Protein AF-A0A7Y4LY03-F1 (afdb_monomer_lite)

Foldseek 3Di:
DPDPQAAFLLVLVVVVFQKKKWADPDPVQRDIDIDGSVVDDRHDGQVVCQQVDADPRPRDGGIDIGGPPVPVDPPDDDD

pLDDT: mean 75.21, std 13.78, range [34.72, 86.62]

Sequence (79 aa):
MPETEKITFAELRERGASRVIVYCHDYTCSHSVTMEASRWPDHLRLSDIEGQFTCTACGKRGADVRPDFGSIKRRALQA

Secondary structure (DSSP, 8-state):
-----PPBHHHHHHTT--EEEEEES-TTT--EEEEEGGGS-TT-BHHHHHTT-B-TTT--B-EEEEE--TTS-------

Organism: NCBI:txid2721161

Radius of gyration: 13.48 Å; chains: 1; bounding box: 36×30×31 Å

Structure (mmCIF, N/CA/C/O backbone):
data_AF-A0A7Y4LY03-F1
#
_entry.id   AF-A0A7Y4LY03-F1
#
loop_
_atom_site.group_PDB
_atom_site.id
_atom_site.type_symbol
_atom_site.label_atom_id
_atom_site.label_alt_id
_atom_site.label_comp_id
_atom_site.label_asym_id
_atom_site.label_entity_id
_atom_site.label_seq_id
_atom_site.pdbx_PDB_ins_code
_atom_site.Cartn_x
_atom_site.Cartn_y
_atom_site.Cartn_z
_atom_site.occupancy
_atom_site.B_iso_or_equiv
_atom_site.auth_seq_id
_atom_site.auth_comp_id
_atom_site.auth_asym_id
_atom_site.auth_atom_id
_atom_site.pdbx_PDB_model_num
ATOM 1 N N . MET A 1 1 ? -7.024 18.568 -13.059 1.00 45.22 1 MET A N 1
ATOM 2 C CA . MET A 1 1 ? -5.831 18.299 -12.229 1.00 45.22 1 MET A CA 1
ATOM 3 C C . MET A 1 1 ? -5.406 16.899 -12.610 1.00 45.22 1 MET A C 1
ATOM 5 O O . MET A 1 1 ? -6.272 16.045 -12.479 1.00 45.22 1 MET A O 1
ATOM 9 N N . PRO A 1 2 ? -4.224 16.653 -13.198 1.00 45.84 2 PRO A N 1
ATOM 10 C CA . PRO A 1 2 ? -3.874 15.292 -13.563 1.00 45.84 2 PRO A CA 1
ATOM 11 C C . PRO A 1 2 ? -3.703 14.519 -12.258 1.00 45.84 2 PRO A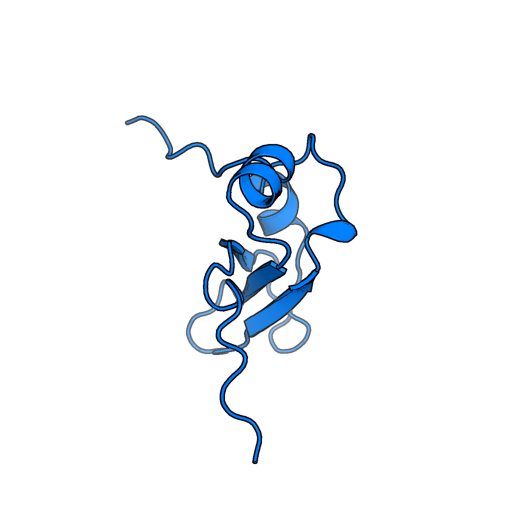 C 1
ATOM 13 O O . PRO A 1 2 ? -2.780 14.762 -11.484 1.00 45.84 2 PRO A O 1
ATOM 16 N N . GLU A 1 3 ? -4.696 13.685 -11.973 1.00 50.81 3 GLU A N 1
ATOM 17 C CA . GLU A 1 3 ? -4.558 12.483 -11.174 1.00 50.81 3 GLU A CA 1
ATOM 18 C C . GLU A 1 3 ? -3.165 11.904 -11.427 1.00 50.81 3 GLU A C 1
ATOM 20 O O . GLU A 1 3 ? -2.814 11.586 -12.559 1.00 50.81 3 GLU A O 1
ATOM 25 N N . THR A 1 4 ? -2.322 11.893 -10.394 1.00 50.62 4 THR A N 1
ATOM 26 C CA . THR A 1 4 ? -1.035 11.202 -10.419 1.00 50.62 4 THR A CA 1
ATOM 27 C C . THR A 1 4 ? -1.330 9.764 -10.823 1.00 50.62 4 THR A C 1
ATOM 29 O O . THR A 1 4 ? -1.753 8.977 -9.977 1.00 50.62 4 THR A O 1
ATOM 32 N N . GLU A 1 5 ? -1.185 9.440 -12.110 1.00 57.03 5 GLU A N 1
ATOM 33 C CA . GLU A 1 5 ? -1.345 8.082 -12.612 1.00 57.03 5 GLU A CA 1
ATOM 34 C C . GLU A 1 5 ? -0.363 7.224 -11.822 1.00 57.03 5 GLU A C 1
ATOM 36 O O . GLU A 1 5 ? 0.856 7.332 -11.977 1.00 57.03 5 GLU A O 1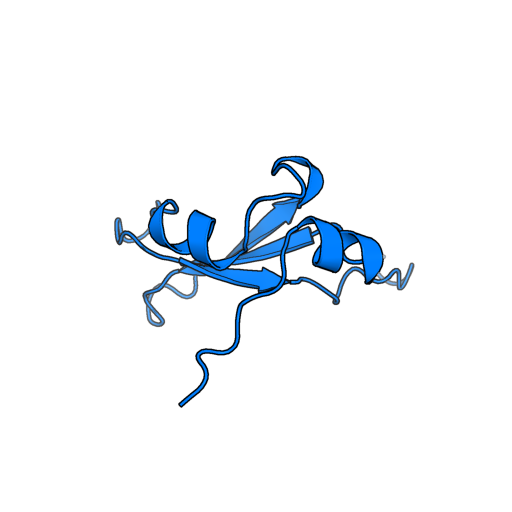
ATOM 41 N N . LYS A 1 6 ? -0.887 6.450 -10.864 1.00 66.88 6 LYS A N 1
ATOM 42 C CA . LYS A 1 6 ? -0.047 5.574 -10.060 1.00 66.88 6 LYS A CA 1
ATOM 43 C C . LYS A 1 6 ? 0.646 4.611 -11.018 1.00 66.88 6 LYS A C 1
ATOM 45 O O . LYS A 1 6 ? -0.015 3.990 -11.849 1.00 66.88 6 LYS A O 1
ATOM 50 N N . ILE A 1 7 ? 1.966 4.514 -10.873 1.00 78.00 7 ILE A N 1
ATOM 51 C CA . ILE A 1 7 ? 2.831 3.711 -11.735 1.00 78.00 7 ILE A CA 1
ATOM 52 C C . ILE A 1 7 ? 2.312 2.278 -11.878 1.00 78.00 7 ILE A C 1
ATOM 54 O O . ILE A 1 7 ? 1.711 1.705 -10.959 1.00 78.00 7 ILE A O 1
ATOM 58 N N . THR A 1 8 ? 2.558 1.697 -13.044 1.00 85.38 8 THR A N 1
ATOM 59 C CA . THR A 1 8 ? 2.280 0.278 -13.289 1.00 85.38 8 THR A CA 1
ATOM 60 C C . THR A 1 8 ? 3.221 -0.626 -12.493 1.00 85.38 8 THR A C 1
ATOM 62 O O . THR A 1 8 ? 4.290 -0.211 -12.038 1.00 85.38 8 THR A O 1
ATOM 65 N N . PHE A 1 9 ? 2.847 -1.896 -12.338 1.00 82.50 9 PHE A N 1
ATOM 66 C CA . PHE A 1 9 ? 3.758 -2.911 -11.809 1.00 82.50 9 PHE A CA 1
ATOM 67 C C . PHE A 1 9 ? 4.988 -3.122 -12.704 1.00 82.50 9 PHE A C 1
ATOM 69 O O . PHE A 1 9 ? 6.056 -3.432 -12.174 1.00 82.50 9 PHE A O 1
ATOM 76 N N . ALA A 1 10 ? 4.862 -2.895 -14.019 1.00 83.38 10 ALA A N 1
ATOM 77 C CA . ALA A 1 10 ? 5.996 -2.819 -14.938 1.00 83.38 10 ALA A CA 1
ATOM 78 C C . ALA A 1 10 ? 6.987 -1.741 -14.481 1.00 83.38 10 ALA A C 1
ATOM 80 O O . ALA A 1 10 ? 8.126 -2.048 -14.136 1.00 83.38 10 ALA A O 1
ATOM 81 N N . GLU A 1 11 ? 6.521 -0.496 -14.368 1.00 83.06 11 GLU A N 1
ATOM 82 C CA . GLU A 1 11 ? 7.349 0.643 -13.961 1.00 83.06 11 GLU A CA 1
ATOM 83 C C . GLU A 1 11 ? 7.921 0.481 -12.550 1.00 83.06 11 GLU A C 1
ATOM 85 O O . GLU A 1 11 ? 9.050 0.888 -12.280 1.00 83.06 11 GLU A O 1
ATOM 90 N N . LEU A 1 12 ? 7.161 -0.129 -11.635 1.00 81.19 12 LEU A N 1
ATOM 91 C CA . LEU A 1 12 ? 7.636 -0.476 -10.298 1.00 81.19 12 LEU A CA 1
ATOM 92 C C . LEU A 1 12 ? 8.896 -1.356 -10.377 1.00 81.19 12 LEU A C 1
ATOM 94 O O . LEU A 1 12 ? 9.901 -1.058 -9.725 1.00 81.19 12 LEU A O 1
ATOM 98 N N . ARG A 1 13 ? 8.853 -2.405 -11.209 1.00 78.75 13 ARG A N 1
ATOM 99 C CA . ARG A 1 13 ? 9.964 -3.344 -11.418 1.00 78.75 13 ARG A CA 1
ATOM 100 C C . ARG A 1 13 ? 11.111 -2.713 -12.195 1.00 78.75 13 ARG A C 1
ATOM 102 O O . ARG A 1 13 ? 12.261 -2.927 -11.821 1.00 78.75 13 ARG A O 1
ATOM 109 N N . GLU A 1 14 ? 10.820 -1.900 -13.207 1.00 81.19 14 GLU A N 1
ATOM 110 C CA . GLU A 1 14 ? 11.833 -1.127 -13.940 1.00 81.19 14 GLU A CA 1
ATOM 111 C C . GLU A 1 14 ? 12.586 -0.163 -13.016 1.00 81.19 14 GLU A C 1
ATOM 113 O O . GLU A 1 14 ? 13.796 0.017 -13.140 1.00 81.19 14 GLU A O 1
ATOM 118 N N . ARG A 1 15 ? 11.898 0.397 -12.016 1.00 77.88 15 ARG A N 1
ATOM 119 C CA . 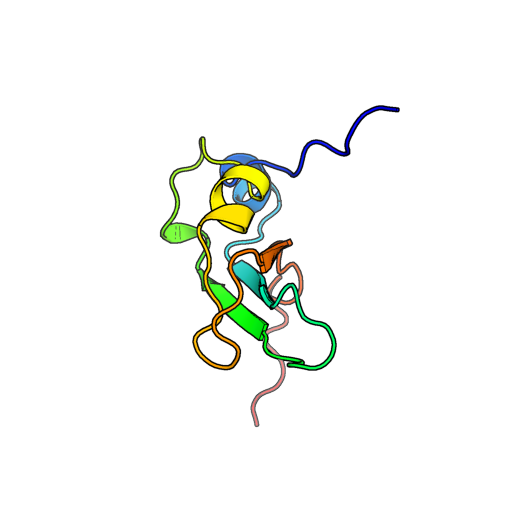ARG A 1 15 ? 12.499 1.227 -10.962 1.00 77.88 15 ARG A CA 1
ATOM 120 C C . ARG A 1 15 ? 13.216 0.421 -9.873 1.00 77.88 15 ARG A C 1
ATOM 122 O O . ARG A 1 15 ? 13.750 1.012 -8.936 1.00 77.88 15 ARG A O 1
ATOM 129 N N . GLY A 1 16 ? 13.238 -0.908 -9.973 1.00 73.56 16 GLY A N 1
ATOM 130 C CA . GLY A 1 16 ? 13.912 -1.800 -9.030 1.00 73.56 16 GLY A CA 1
ATOM 131 C C . GLY A 1 16 ? 13.139 -2.072 -7.737 1.00 73.56 16 GLY A C 1
ATOM 132 O O . GLY A 1 16 ? 13.690 -2.694 -6.828 1.00 73.56 16 GLY A O 1
ATOM 133 N N . ALA A 1 17 ? 11.877 -1.644 -7.635 1.00 75.31 17 ALA A N 1
ATOM 134 C CA . ALA A 1 17 ? 10.996 -2.027 -6.539 1.00 75.31 17 ALA A CA 1
ATOM 135 C C . ALA A 1 17 ? 10.259 -3.327 -6.897 1.00 75.31 17 ALA A C 1
ATOM 137 O O . ALA A 1 17 ? 9.540 -3.429 -7.885 1.00 75.31 17 ALA A O 1
ATOM 138 N N . SER A 1 18 ? 10.437 -4.359 -6.076 1.00 79.50 18 SER A N 1
ATOM 139 C CA . SER A 1 18 ? 9.729 -5.644 -6.228 1.00 79.50 18 SER A CA 1
ATOM 140 C C . SER A 1 18 ? 8.682 -5.860 -5.140 1.00 79.50 18 SER A C 1
ATOM 142 O O . SER A 1 18 ? 8.088 -6.933 -5.037 1.00 79.50 18 SER A O 1
ATOM 144 N N . ARG A 1 19 ? 8.463 -4.852 -4.295 1.00 83.44 19 ARG A N 1
ATOM 145 C CA . ARG A 1 19 ? 7.553 -4.910 -3.159 1.00 83.44 19 ARG A CA 1
ATOM 146 C C . ARG A 1 19 ? 6.642 -3.696 -3.176 1.00 83.44 19 ARG A C 1
ATOM 148 O O . ARG A 1 19 ? 7.015 -2.613 -3.625 1.00 83.44 19 ARG A O 1
ATOM 155 N N . VAL A 1 20 ? 5.437 -3.906 -2.682 1.00 85.25 20 VAL A N 1
ATOM 156 C CA . VAL A 1 20 ? 4.452 -2.864 -2.429 1.00 85.25 20 VAL A CA 1
ATOM 157 C C . VAL A 1 20 ? 4.051 -2.943 -0.971 1.00 85.25 20 VAL A C 1
ATOM 159 O O . VAL A 1 20 ? 3.974 -4.028 -0.393 1.00 85.25 20 VAL A O 1
ATOM 162 N N . ILE A 1 21 ? 3.810 -1.795 -0.367 1.00 86.62 21 ILE A N 1
ATOM 163 C CA . ILE A 1 21 ? 3.224 -1.700 0.959 1.00 86.62 21 ILE A CA 1
ATOM 164 C C . ILE A 1 21 ? 1.775 -1.253 0.807 1.00 86.62 21 ILE A C 1
ATOM 166 O O . ILE A 1 21 ? 1.466 -0.298 0.098 1.00 86.62 21 ILE A O 1
ATOM 170 N N . VAL A 1 22 ? 0.881 -2.005 1.430 1.00 86.31 22 VAL A N 1
ATOM 171 C CA . VAL A 1 22 ? -0.563 -1.826 1.362 1.00 86.31 22 VAL A CA 1
ATOM 172 C C . VAL A 1 22 ? -1.008 -1.300 2.714 1.00 86.31 22 VAL A C 1
ATOM 174 O O . VAL A 1 22 ? -0.911 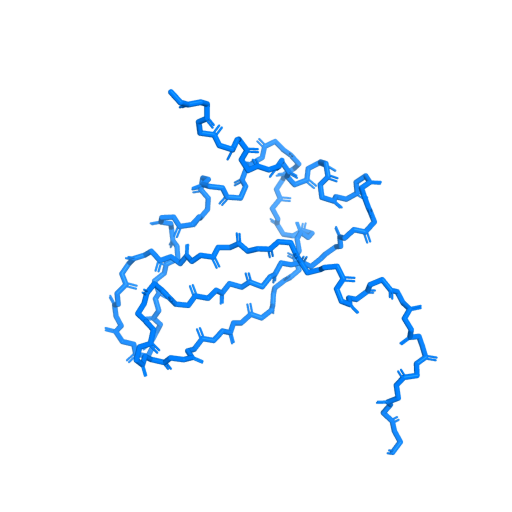-2.012 3.712 1.00 86.31 22 VAL A O 1
ATOM 177 N N . TYR A 1 23 ? -1.469 -0.057 2.757 1.00 84.06 23 TYR A N 1
ATOM 178 C CA . TYR A 1 23 ? -1.997 0.580 3.956 1.00 84.06 23 TYR A CA 1
ATOM 179 C C . TYR A 1 23 ? -3.512 0.472 3.986 1.00 84.06 23 TYR A C 1
ATOM 181 O O . TYR A 1 23 ? -4.178 0.698 2.980 1.00 84.06 23 TYR A O 1
ATOM 189 N N . CYS A 1 24 ? -4.080 0.173 5.148 1.00 85.62 24 CYS A N 1
ATOM 190 C CA . CYS A 1 24 ? -5.518 0.281 5.333 1.00 85.62 24 CYS A CA 1
ATOM 191 C C . CYS A 1 24 ? -5.982 1.717 5.047 1.00 85.62 24 CYS A C 1
ATOM 193 O O . CYS A 1 24 ? -5.347 2.670 5.497 1.00 85.62 24 CYS A O 1
ATOM 195 N N . HIS A 1 25 ? -7.108 1.874 4.341 1.00 82.06 25 HIS A N 1
ATOM 196 C CA . HIS A 1 25 ? -7.722 3.188 4.122 1.00 82.06 25 HIS A CA 1
ATOM 197 C C . HIS A 1 25 ? -8.068 3.902 5.441 1.00 82.06 25 HIS A C 1
ATOM 199 O O . HIS A 1 25 ? -8.148 5.126 5.509 1.00 82.06 25 HIS A O 1
ATOM 205 N N . ASP A 1 26 ? -8.271 3.132 6.508 1.00 80.00 26 ASP A N 1
ATOM 206 C CA . ASP A 1 26 ? -8.514 3.668 7.832 1.00 80.00 26 ASP A CA 1
ATOM 207 C C . ASP A 1 26 ? -7.212 3.982 8.581 1.00 80.00 26 ASP A C 1
ATOM 209 O O . ASP A 1 26 ? -6.508 3.082 9.046 1.00 80.00 26 ASP A O 1
ATOM 213 N N . TYR A 1 27 ? -6.932 5.274 8.760 1.00 72.69 27 TYR A N 1
ATOM 214 C CA . TYR A 1 27 ? -5.772 5.750 9.519 1.00 72.69 27 TYR A CA 1
ATOM 215 C C . TYR A 1 27 ? -5.807 5.367 11.009 1.00 72.69 27 TYR A C 1
ATOM 217 O O . TYR A 1 27 ? -4.758 5.353 11.649 1.00 72.69 27 TYR A O 1
ATOM 225 N N . THR A 1 28 ? -6.970 5.022 11.576 1.00 78.88 28 THR A N 1
ATOM 226 C CA . THR A 1 28 ? -7.069 4.590 12.984 1.00 78.88 28 THR A CA 1
ATOM 227 C C . THR A 1 28 ? -6.667 3.128 13.156 1.00 78.88 28 THR A C 1
ATOM 229 O O . THR A 1 28 ? -6.120 2.747 14.187 1.00 78.88 28 THR A O 1
ATOM 232 N N . CYS A 1 29 ? -6.841 2.319 12.109 1.00 79.06 29 CYS A N 1
ATOM 233 C CA . CYS A 1 29 ? -6.458 0.915 12.098 1.00 79.06 29 CYS A CA 1
ATOM 234 C C . CYS A 1 29 ? -4.932 0.716 12.079 1.00 79.06 29 CYS A C 1
ATOM 236 O O . CYS A 1 29 ? -4.466 -0.338 12.508 1.00 79.06 29 CYS A O 1
ATOM 238 N N . SER A 1 30 ? -4.161 1.687 11.558 1.00 75.25 30 SER A N 1
ATOM 239 C CA . SER A 1 30 ? -2.686 1.642 11.418 1.00 75.25 30 SER A CA 1
ATOM 240 C C . SER A 1 30 ? -2.134 0.339 10.814 1.00 75.25 30 SER A C 1
ATOM 242 O O . SER A 1 30 ? -0.965 -0.005 10.988 1.00 75.25 30 SER A O 1
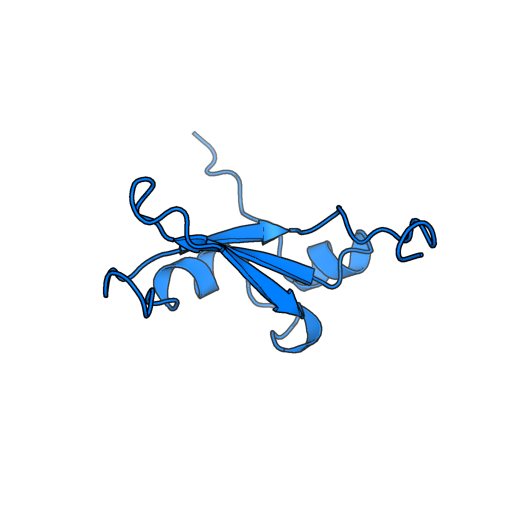ATOM 244 N N . HIS A 1 31 ? -2.973 -0.410 10.098 1.00 83.56 31 HIS A N 1
ATOM 245 C CA . HIS A 1 31 ? -2.614 -1.714 9.573 1.00 83.56 31 HIS A CA 1
ATOM 246 C C . HIS A 1 31 ? -1.959 -1.534 8.213 1.00 83.56 31 HIS A C 1
ATOM 248 O O . HIS A 1 31 ? -2.533 -0.916 7.313 1.00 83.56 31 HIS A O 1
ATOM 254 N N . SER A 1 32 ? -0.759 -2.081 8.068 1.00 83.44 32 SER A N 1
ATOM 255 C CA . SER A 1 32 ? -0.057 -2.110 6.795 1.00 83.44 32 SER A CA 1
ATOM 256 C C . SER A 1 32 ? 0.570 -3.472 6.579 1.00 83.44 32 SER A C 1
ATOM 258 O O . SER A 1 32 ? 1.016 -4.122 7.524 1.00 83.44 32 SER A O 1
ATOM 260 N N . VAL A 1 33 ? 0.573 -3.917 5.329 1.00 84.38 33 VAL A N 1
ATOM 261 C CA . VAL A 1 33 ? 1.168 -5.189 4.939 1.00 84.38 33 VAL A CA 1
ATOM 262 C C . VAL A 1 33 ? 2.068 -4.979 3.736 1.00 84.38 33 VAL A C 1
ATOM 264 O O . VAL A 1 33 ? 1.691 -4.340 2.757 1.00 84.38 33 VAL A O 1
ATOM 267 N N . THR A 1 34 ? 3.277 -5.523 3.803 1.00 85.44 34 THR A N 1
ATOM 268 C CA . THR A 1 34 ? 4.191 -5.541 2.663 1.00 85.44 34 THR A CA 1
ATOM 269 C C . THR A 1 34 ? 3.959 -6.807 1.854 1.00 85.44 34 THR A C 1
ATOM 271 O O . THR A 1 34 ? 4.006 -7.916 2.385 1.00 85.44 34 THR A O 1
ATOM 274 N N . MET A 1 35 ? 3.750 -6.651 0.553 1.00 82.38 35 MET A N 1
ATOM 275 C CA . MET A 1 35 ? 3.513 -7.742 -0.382 1.00 82.38 35 MET A CA 1
ATOM 276 C C . MET A 1 35 ? 4.488 -7.675 -1.554 1.00 82.38 35 MET A C 1
ATOM 278 O O . MET A 1 35 ? 5.002 -6.616 -1.911 1.00 82.38 35 MET A O 1
ATOM 282 N N . GLU A 1 36 ? 4.763 -8.825 -2.157 1.00 82.19 36 GLU A N 1
ATOM 283 C CA . GLU A 1 36 ? 5.612 -8.905 -3.342 1.00 82.19 36 GLU A CA 1
ATOM 284 C C . GLU A 1 36 ? 4.830 -8.515 -4.590 1.00 82.19 36 GLU A C 1
ATOM 286 O O . GLU A 1 36 ? 3.849 -9.166 -4.954 1.00 82.19 36 GLU A O 1
ATOM 291 N N . ALA A 1 37 ? 5.330 -7.499 -5.288 1.00 80.06 37 ALA A N 1
ATOM 292 C CA . ALA A 1 37 ? 4.817 -7.034 -6.568 1.00 80.06 37 ALA A CA 1
ATOM 293 C C . ALA A 1 37 ? 4.874 -8.107 -7.672 1.00 80.06 37 ALA A C 1
ATOM 295 O O . ALA A 1 37 ? 4.189 -8.010 -8.688 1.00 80.06 37 ALA A O 1
ATOM 296 N N . SER A 1 38 ? 5.687 -9.149 -7.471 1.00 78.06 38 SER A N 1
ATOM 297 C CA . SER A 1 38 ? 5.839 -10.307 -8.359 1.00 78.06 38 SER A CA 1
ATOM 298 C C . SER A 1 38 ? 4.522 -11.038 -8.639 1.00 78.06 38 SER A C 1
ATOM 300 O O . SER A 1 38 ? 4.386 -11.688 -9.671 1.00 78.06 38 SER A O 1
ATOM 302 N N . ARG A 1 39 ? 3.548 -10.933 -7.724 1.00 80.50 39 ARG A N 1
ATOM 303 C CA . ARG A 1 39 ? 2.243 -11.603 -7.827 1.00 80.50 39 ARG A CA 1
ATOM 304 C C . ARG A 1 39 ? 1.283 -10.920 -8.795 1.00 80.50 39 ARG A C 1
ATOM 306 O O . ARG A 1 39 ? 0.340 -11.563 -9.246 1.00 80.50 39 ARG A O 1
ATOM 313 N N . TRP A 1 40 ? 1.507 -9.643 -9.094 1.00 84.62 40 TRP A N 1
ATOM 314 C CA . TRP A 1 40 ? 0.674 -8.900 -10.029 1.00 84.62 40 TRP A CA 1
ATOM 315 C C . TRP A 1 40 ? 1.351 -8.815 -11.391 1.00 84.62 40 TRP A C 1
ATOM 317 O O . TRP A 1 40 ? 2.571 -8.636 -11.464 1.00 84.62 40 TRP A O 1
ATOM 327 N N . PRO A 1 41 ? 0.578 -8.957 -12.475 1.00 82.62 41 PRO A N 1
ATOM 328 C CA . PRO A 1 41 ? 1.102 -8.781 -13.811 1.00 82.62 41 PRO A CA 1
ATOM 329 C C . PRO A 1 41 ? 1.450 -7.314 -14.075 1.00 82.62 41 PRO A C 1
ATOM 331 O O . PRO A 1 41 ? 0.825 -6.391 -13.552 1.00 82.62 41 PRO A O 1
ATOM 334 N N . ASP A 1 42 ? 2.446 -7.118 -14.931 1.00 82.50 42 ASP A N 1
ATOM 335 C CA . ASP A 1 42 ? 3.098 -5.833 -15.189 1.00 82.50 42 ASP A CA 1
ATOM 336 C C . ASP A 1 42 ? 2.140 -4.758 -15.746 1.00 82.50 42 ASP A C 1
ATOM 338 O O . ASP A 1 42 ? 2.383 -3.567 -15.580 1.00 82.50 42 ASP A O 1
ATOM 342 N N . HIS A 1 43 ? 1.019 -5.174 -16.347 1.00 82.69 43 HIS A N 1
ATOM 343 C CA . HIS A 1 43 ? -0.008 -4.288 -16.904 1.00 82.69 43 HIS A CA 1
ATOM 344 C C . HIS A 1 43 ? -0.953 -3.672 -15.863 1.00 82.69 43 HIS A C 1
ATOM 346 O O . HIS A 1 43 ? -1.654 -2.715 -16.185 1.00 82.69 43 HIS A O 1
ATOM 352 N N . LEU A 1 44 ? -1.021 -4.216 -14.644 1.00 84.00 44 LEU A N 1
ATOM 353 C CA . LEU A 1 44 ? -1.870 -3.643 -13.601 1.00 84.00 44 LEU A CA 1
ATOM 354 C C . LEU A 1 44 ? -1.224 -2.382 -13.028 1.00 84.00 44 LEU A C 1
ATOM 356 O O . LEU A 1 44 ? -0.004 -2.308 -12.845 1.00 84.00 44 LEU A O 1
ATOM 360 N N . ARG A 1 45 ? -2.054 -1.391 -12.701 1.00 85.06 45 ARG A N 1
ATOM 361 C CA . ARG A 1 45 ? -1.620 -0.213 -11.949 1.00 85.06 45 ARG A CA 1
ATOM 362 C C . ARG A 1 45 ? -1.841 -0.450 -10.468 1.00 85.06 45 ARG A C 1
ATOM 364 O O . ARG A 1 45 ? -2.716 -1.221 -10.070 1.00 85.06 45 ARG A O 1
ATOM 371 N N . LEU A 1 46 ? -1.081 0.260 -9.636 1.00 81.31 46 LEU A N 1
ATOM 372 C CA . LEU A 1 46 ? -1.323 0.220 -8.193 1.00 81.31 46 LEU A CA 1
ATOM 373 C C . LEU A 1 46 ? -2.767 0.646 -7.880 1.00 81.31 46 LEU A C 1
ATOM 375 O O . LEU A 1 46 ? -3.424 -0.017 -7.092 1.00 81.31 46 LEU A O 1
ATOM 379 N N . SER A 1 47 ? -3.319 1.649 -8.570 1.00 82.06 47 SER A N 1
ATOM 380 C CA . SER A 1 47 ? -4.705 2.082 -8.329 1.00 82.06 47 SER A CA 1
ATOM 381 C C . SER A 1 47 ? -5.784 1.051 -8.668 1.00 82.06 47 SER A C 1
ATOM 383 O O . SER A 1 47 ? -6.815 1.023 -7.998 1.00 82.06 47 SER A O 1
ATOM 385 N N . ASP A 1 48 ? -5.544 0.144 -9.620 1.00 83.56 48 ASP A N 1
ATOM 386 C CA . ASP A 1 48 ? -6.502 -0.925 -9.942 1.00 83.56 48 ASP A CA 1
ATOM 387 C C . ASP A 1 48 ? -6.636 -1.950 -8.808 1.00 83.56 48 ASP A C 1
ATOM 389 O O . ASP A 1 48 ? -7.682 -2.582 -8.632 1.00 83.56 48 ASP A O 1
ATOM 393 N N . ILE A 1 49 ? -5.572 -2.145 -8.026 1.00 84.19 49 ILE A N 1
ATOM 394 C CA . ILE A 1 49 ? -5.561 -3.123 -6.934 1.00 84.19 49 ILE A CA 1
ATOM 395 C C . ILE A 1 49 ? -5.993 -2.505 -5.602 1.00 84.19 49 ILE A C 1
ATOM 397 O O . ILE A 1 49 ? -6.562 -3.210 -4.775 1.00 84.19 49 ILE A O 1
ATOM 401 N N . GLU A 1 50 ? -5.814 -1.198 -5.407 1.00 82.62 50 GLU A N 1
ATOM 402 C CA . GLU A 1 50 ? -6.189 -0.465 -4.187 1.00 82.62 50 GLU A CA 1
ATOM 403 C C . GLU A 1 50 ? -7.631 -0.723 -3.736 1.00 82.62 50 GLU A C 1
ATOM 405 O O . GLU A 1 50 ? -7.875 -1.019 -2.565 1.00 82.62 50 GLU A O 1
ATOM 410 N N . GLY A 1 51 ? -8.589 -0.693 -4.667 1.00 81.44 51 GLY A N 1
ATOM 411 C CA . GLY A 1 51 ? -10.008 -0.946 -4.385 1.00 81.44 51 GLY A CA 1
ATOM 412 C C . GLY A 1 51 ? -10.383 -2.424 -4.192 1.00 81.44 51 GLY A C 1
ATOM 413 O O . GLY A 1 51 ? -11.526 -2.732 -3.826 1.00 81.44 51 GLY A O 1
ATOM 414 N N . GLN A 1 52 ? -9.451 -3.345 -4.453 1.00 82.75 52 GLN A N 1
ATOM 415 C CA . GLN A 1 52 ? -9.645 -4.791 -4.302 1.00 82.75 52 GLN A CA 1
ATOM 416 C C . GLN A 1 52 ? -9.195 -5.300 -2.931 1.00 82.75 52 GLN A C 1
ATOM 418 O O . GLN A 1 52 ? -9.648 -6.356 -2.489 1.00 82.75 52 GLN A O 1
ATOM 423 N N . PHE A 1 53 ? -8.352 -4.550 -2.221 1.00 82.88 53 PHE A N 1
ATOM 424 C CA . PHE A 1 53 ? -7.960 -4.924 -0.869 1.00 82.88 53 PHE A CA 1
ATOM 425 C C . PHE A 1 53 ? -9.071 -4.624 0.128 1.00 82.88 53 PHE A C 1
ATOM 427 O O . PHE A 1 53 ? -9.707 -3.570 0.108 1.00 82.88 53 PHE A O 1
ATOM 434 N N . THR A 1 54 ? -9.277 -5.570 1.036 1.00 84.50 54 THR A N 1
ATOM 435 C CA . THR A 1 54 ? -10.129 -5.396 2.208 1.00 84.50 54 THR A CA 1
ATOM 436 C C . THR A 1 54 ? -9.274 -5.637 3.436 1.00 84.50 54 THR A C 1
ATOM 438 O O . THR A 1 54 ? -8.585 -6.654 3.529 1.00 84.50 54 THR A O 1
ATOM 441 N N . CYS A 1 55 ? -9.286 -4.692 4.370 1.00 84.62 55 CYS A N 1
ATOM 442 C CA . CYS A 1 55 ? -8.566 -4.855 5.620 1.00 84.62 55 CYS A CA 1
ATOM 443 C C . CYS A 1 55 ? -9.247 -5.938 6.461 1.00 84.62 55 CYS A C 1
ATOM 445 O O . CYS A 1 55 ? -10.420 -5.814 6.799 1.00 84.62 55 CYS A O 1
ATOM 447 N N . THR A 1 56 ? -8.513 -6.981 6.839 1.00 80.88 56 THR A N 1
ATOM 448 C CA . THR A 1 56 ? -9.036 -8.052 7.703 1.00 80.88 56 THR A CA 1
ATOM 449 C C . THR A 1 56 ? -9.252 -7.599 9.146 1.00 80.88 56 THR A C 1
ATOM 451 O O . THR A 1 56 ? -10.043 -8.212 9.853 1.00 80.88 56 THR A O 1
ATOM 454 N N . ALA A 1 57 ? -8.586 -6.524 9.583 1.00 80.94 57 ALA A N 1
ATOM 455 C CA . ALA A 1 57 ? -8.720 -5.993 10.937 1.00 80.94 57 ALA A CA 1
ATOM 456 C C . ALA A 1 57 ? -9.970 -5.114 11.112 1.00 80.94 57 ALA A C 1
ATOM 458 O O . ALA A 1 57 ? -10.691 -5.273 12.091 1.00 80.94 57 ALA A O 1
ATOM 459 N N . CYS A 1 58 ? -10.249 -4.200 10.173 1.00 84.12 58 CYS A N 1
ATOM 460 C CA . CYS A 1 58 ? -11.390 -3.277 10.275 1.00 84.12 58 CYS A CA 1
ATOM 461 C C . CYS A 1 58 ? -12.534 -3.563 9.287 1.00 84.12 58 CYS A C 1
ATOM 463 O O . CYS A 1 58 ? -13.569 -2.905 9.349 1.00 84.12 58 CYS A O 1
ATOM 465 N N . GLY A 1 59 ? -12.358 -4.500 8.351 1.00 82.31 59 GLY A N 1
ATOM 466 C CA . GLY A 1 59 ? -13.359 -4.861 7.341 1.00 82.31 59 GLY A CA 1
ATOM 467 C C . GLY A 1 59 ? -13.576 -3.812 6.246 1.00 82.31 59 GLY A C 1
ATOM 468 O O . GLY A 1 59 ? -14.420 -4.014 5.374 1.00 82.31 59 GLY A O 1
ATOM 469 N N . LYS A 1 60 ? -12.844 -2.688 6.260 1.00 82.56 60 LYS A N 1
ATOM 470 C CA . LYS A 1 60 ? -12.999 -1.645 5.241 1.00 82.56 60 LYS A CA 1
ATOM 471 C C . LYS A 1 60 ? -12.374 -2.072 3.921 1.00 82.56 60 LYS A C 1
ATOM 473 O O . LYS A 1 60 ? -11.263 -2.604 3.878 1.00 82.56 60 LYS A O 1
ATOM 478 N N . ARG A 1 61 ? -13.114 -1.803 2.848 1.00 83.69 61 ARG A N 1
ATOM 479 C CA . ARG A 1 61 ? -12.670 -1.974 1.470 1.00 83.69 61 ARG A CA 1
ATOM 480 C C . ARG A 1 61 ? -11.908 -0.734 1.024 1.00 83.69 61 ARG A C 1
ATOM 482 O O . ARG A 1 61 ? -12.340 0.385 1.292 1.00 83.69 61 ARG A O 1
ATOM 489 N N . GLY A 1 62 ? -10.810 -0.955 0.321 1.00 82.75 62 GLY A N 1
ATOM 490 C CA . GLY A 1 62 ? -9.883 0.089 -0.068 1.00 82.75 62 GLY A CA 1
ATOM 491 C C . GLY A 1 62 ? -8.623 0.034 0.782 1.00 82.75 62 GLY A C 1
ATOM 492 O O . GLY A 1 62 ? -8.660 -0.017 2.015 1.00 82.75 62 GLY A O 1
ATOM 493 N N . ALA A 1 63 ? -7.498 0.069 0.094 1.00 84.56 63 ALA A N 1
ATOM 494 C CA . ALA A 1 63 ? -6.190 0.255 0.677 1.00 84.56 63 ALA A CA 1
ATOM 495 C C . ALA A 1 63 ? -5.423 1.292 -0.136 1.00 84.56 63 ALA A C 1
ATOM 497 O O . ALA A 1 63 ? -5.659 1.423 -1.332 1.00 84.56 63 ALA A O 1
ATOM 498 N N . ASP A 1 64 ? -4.503 2.001 0.507 1.00 84.50 64 ASP A N 1
ATOM 499 C CA . ASP A 1 64 ? -3.521 2.820 -0.192 1.00 84.50 64 ASP A CA 1
ATOM 500 C C . ASP A 1 64 ? -2.289 1.956 -0.468 1.00 84.50 64 ASP A C 1
ATOM 502 O O . ASP A 1 64 ? -1.561 1.557 0.445 1.00 84.50 64 ASP A O 1
ATOM 506 N N . VAL A 1 65 ? -2.086 1.607 -1.733 1.00 84.75 65 VAL A N 1
ATOM 507 C CA . VAL A 1 65 ? -0.958 0.795 -2.178 1.00 84.75 65 VAL A CA 1
ATOM 508 C C . VAL A 1 65 ? 0.138 1.742 -2.630 1.00 84.75 65 VAL A C 1
ATOM 510 O O . VAL A 1 65 ? -0.043 2.579 -3.524 1.00 84.75 65 VAL A O 1
ATOM 513 N N . ARG A 1 66 ? 1.307 1.586 -2.014 1.00 84.50 66 ARG A N 1
ATOM 514 C CA . ARG A 1 66 ? 2.501 2.351 -2.343 1.00 84.50 66 ARG A CA 1
ATOM 515 C C . ARG A 1 66 ? 3.642 1.439 -2.765 1.00 84.50 66 ARG A C 1
ATOM 517 O O . ARG A 1 66 ? 3.791 0.341 -2.226 1.00 84.50 66 ARG A O 1
ATOM 524 N N . PRO A 1 67 ? 4.476 1.897 -3.704 1.00 79.75 67 PRO A N 1
ATOM 525 C CA . PRO A 1 67 ? 5.720 1.222 -4.026 1.00 79.75 67 PRO A CA 1
ATOM 526 C C . PRO A 1 67 ? 6.647 1.202 -2.800 1.00 79.75 67 PRO A C 1
ATOM 528 O O . PRO A 1 67 ? 6.949 2.252 -2.230 1.00 79.75 67 PRO A O 1
ATOM 531 N N . ASP A 1 68 ? 7.109 0.020 -2.389 1.00 79.75 68 ASP A N 1
ATOM 532 C CA . ASP A 1 68 ? 8.135 -0.095 -1.351 1.00 79.75 68 ASP A CA 1
ATOM 533 C C . ASP A 1 68 ? 9.519 0.018 -2.001 1.00 79.75 68 ASP A C 1
ATOM 535 O O . ASP A 1 68 ? 10.101 -0.957 -2.473 1.00 79.75 68 ASP A O 1
ATOM 539 N N . PHE A 1 69 ? 10.053 1.239 -2.025 1.00 66.44 69 PHE A N 1
ATOM 540 C CA . PHE A 1 69 ? 11.450 1.499 -2.390 1.00 66.44 69 PHE A CA 1
ATOM 541 C C . PHE A 1 69 ? 12.410 1.288 -1.203 1.00 66.44 69 PHE A C 1
ATOM 543 O O . PHE A 1 69 ? 13.624 1.413 -1.353 1.00 66.44 69 PHE A O 1
ATOM 550 N N . GLY A 1 70 ? 11.894 0.956 -0.012 1.00 59.06 70 GLY A N 1
ATOM 551 C CA . GLY A 1 70 ? 12.702 0.685 1.181 1.00 59.06 70 GLY A CA 1
ATOM 552 C C . GLY A 1 70 ? 13.510 -0.612 1.086 1.00 59.06 70 GLY A C 1
ATOM 553 O O . GLY A 1 70 ? 14.531 -0.759 1.755 1.00 59.06 70 GLY A O 1
ATOM 554 N N . SER A 1 71 ? 13.099 -1.535 0.213 1.00 50.94 71 SER A N 1
ATOM 555 C CA . SER A 1 71 ? 13.816 -2.781 -0.062 1.00 50.94 71 SER A CA 1
ATOM 556 C C . SER A 1 71 ? 14.826 -2.695 -1.215 1.00 50.94 71 SER A C 1
ATOM 558 O O . SER A 1 71 ? 15.437 -3.718 -1.547 1.00 50.94 71 SER A O 1
ATOM 560 N N . ILE A 1 72 ? 15.098 -1.495 -1.764 1.00 51.19 72 ILE A N 1
ATOM 561 C CA . ILE A 1 72 ? 16.320 -1.240 -2.548 1.00 51.19 72 ILE A CA 1
ATOM 562 C C . ILE A 1 72 ? 17.490 -1.602 -1.633 1.00 51.19 72 ILE A C 1
ATOM 564 O O . ILE A 1 72 ? 17.775 -0.903 -0.665 1.00 51.19 72 ILE A O 1
ATOM 568 N N . LYS A 1 73 ? 18.085 -2.774 -1.874 1.00 46.62 73 LYS A N 1
ATOM 569 C CA . LYS A 1 73 ? 18.931 -3.498 -0.922 1.00 46.62 73 LYS A CA 1
ATOM 570 C C . LYS A 1 73 ? 19.918 -2.584 -0.186 1.00 46.62 73 LYS A C 1
ATOM 572 O O . LYS A 1 73 ? 21.042 -2.384 -0.639 1.00 46.62 73 LYS A O 1
ATOM 577 N N . ARG A 1 74 ? 19.593 -2.206 1.047 1.00 45.81 74 ARG A N 1
ATOM 578 C CA . ARG A 1 74 ? 20.593 -2.245 2.110 1.00 45.81 74 ARG A CA 1
ATOM 579 C C . ARG A 1 74 ? 20.519 -3.628 2.732 1.00 45.81 74 ARG A C 1
ATOM 581 O O . ARG A 1 74 ? 19.703 -3.915 3.598 1.00 45.81 74 ARG A O 1
ATOM 588 N N . ARG A 1 75 ? 21.402 -4.510 2.257 1.00 48.28 75 ARG A N 1
ATOM 589 C CA . ARG A 1 75 ? 21.937 -5.609 3.071 1.00 48.28 75 ARG A CA 1
ATOM 590 C C . ARG A 1 75 ? 22.600 -4.986 4.317 1.00 48.28 75 ARG A C 1
ATOM 592 O O . ARG A 1 75 ? 23.795 -4.743 4.300 1.00 48.28 75 ARG A O 1
ATOM 599 N N . ALA A 1 76 ? 21.806 -4.627 5.319 1.00 47.78 76 ALA A N 1
ATOM 600 C CA . ALA A 1 76 ? 22.161 -4.199 6.680 1.00 47.78 76 ALA A CA 1
ATOM 601 C C . ALA A 1 76 ? 20.833 -3.704 7.278 1.00 47.78 76 ALA A C 1
ATOM 603 O O . ALA A 1 76 ? 20.303 -2.712 6.799 1.00 47.78 76 ALA A O 1
ATOM 604 N N . LEU A 1 77 ? 20.163 -4.358 8.219 1.00 48.47 77 LEU A N 1
ATOM 605 C CA . LEU A 1 77 ? 20.645 -4.834 9.506 1.00 48.47 77 LEU A CA 1
ATOM 606 C C . LEU A 1 77 ? 19.535 -5.742 10.077 1.00 48.47 77 LEU A C 1
ATOM 608 O O . LEU A 1 77 ? 18.463 -5.258 10.422 1.00 48.47 77 LEU A O 1
ATOM 612 N N . GLN A 1 78 ? 19.763 -7.050 10.127 1.00 40.62 78 GLN A N 1
ATOM 613 C CA . GLN A 1 78 ? 19.102 -7.932 11.090 1.00 40.62 78 GLN A CA 1
ATOM 614 C C . GLN A 1 78 ? 20.236 -8.740 11.717 1.00 40.62 78 GLN A C 1
ATOM 61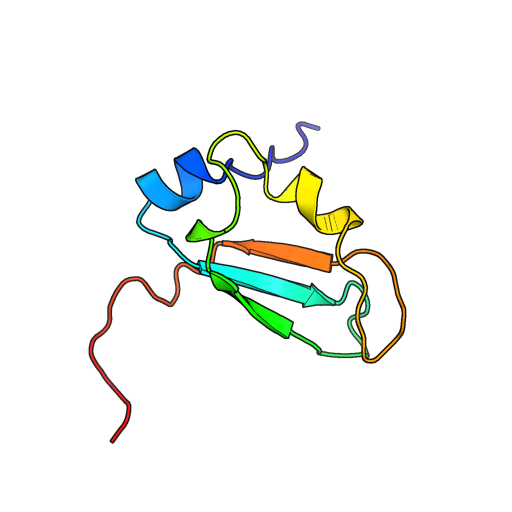6 O O . GLN A 1 78 ? 20.692 -9.725 11.138 1.00 40.62 78 GLN A O 1
ATOM 621 N N . ALA A 1 79 ? 20.762 -8.206 12.815 1.00 34.72 79 ALA A N 1
ATOM 622 C CA . ALA A 1 79 ? 21.625 -8.868 13.781 1.00 34.72 79 ALA A CA 1
ATOM 623 C C . ALA A 1 79 ? 21.058 -8.525 15.159 1.00 34.72 79 ALA A C 1
ATOM 625 O O . ALA A 1 79 ? 20.689 -7.338 15.331 1.00 34.72 79 ALA A O 1
#